Protein AF-A0A8X6RU22-F1 (afdb_monomer_lite)

Sequence (127 aa):
MSKRCIECEHAKSRLGENSAEFHVCGKDSWCFFQAALAHGEVPGLHVMHVNTPLKEAHLAKIMPIYQRLASNELLQRCIRCVTLNANKSFHSIIWNKCSKETPVTLRRLTIAVCDAVCELNFGTKNH

Secondary structure (DSSP, 8-state):
--THHHHHHHHHHHH-TT-GGG--SSTT-SSHHHHHHHHTPPPPPHHHH-SSPPPHHHHHHHHHHHHHHT-HHHHHHHTT---S-HHHHHHHHHHHHS-TTS---HHHHHHHHHHHHHHHHH-----

Structure (mmCIF, N/CA/C/O backbone):
data_AF-A0A8X6RU22-F1
#
_entry.id   AF-A0A8X6RU22-F1
#
loop_
_atom_site.group_PDB
_atom_site.id
_atom_site.type_symbol
_atom_site.label_atom_id
_atom_site.label_alt_id
_atom_site.label_comp_id
_atom_site.label_asym_id
_atom_site.label_entity_id
_atom_site.label_seq_id
_atom_site.pdbx_PDB_ins_code
_atom_site.Cartn_x
_atom_site.Cartn_y
_atom_site.Cartn_z
_atom_site.occupancy
_atom_site.B_iso_or_equiv
_atom_site.auth_seq_id
_atom_site.auth_comp_id
_atom_site.auth_asym_id
_atom_site.auth_atom_id
_atom_site.pdbx_PDB_model_num
ATOM 1 N N . MET A 1 1 ? -2.780 9.849 -26.465 1.00 34.41 1 MET A N 1
ATOM 2 C CA . MET A 1 1 ? -2.776 9.992 -24.992 1.00 34.41 1 MET A CA 1
ATOM 3 C C . MET A 1 1 ? -3.177 8.653 -24.393 1.00 34.41 1 MET A C 1
ATOM 5 O O . MET A 1 1 ? -4.309 8.221 -24.567 1.00 34.41 1 MET A O 1
ATOM 9 N N . SER A 1 2 ? -2.205 7.912 -23.857 1.00 33.16 2 SER A N 1
ATOM 10 C CA . SER A 1 2 ? -2.398 6.530 -23.400 1.00 33.16 2 SER A CA 1
ATOM 11 C C . SER A 1 2 ? -3.181 6.515 -22.085 1.00 33.16 2 SER A C 1
ATOM 13 O O . SER A 1 2 ? -2.873 7.289 -21.183 1.00 33.16 2 SER A O 1
ATOM 15 N N . LYS A 1 3 ? -4.176 5.625 -21.969 1.00 35.91 3 LYS A N 1
ATOM 16 C CA . LYS A 1 3 ? -5.128 5.500 -20.842 1.00 35.91 3 LYS A CA 1
ATOM 17 C C . LYS A 1 3 ? -4.475 5.422 -19.446 1.00 35.91 3 LYS A C 1
ATOM 19 O O . LYS A 1 3 ? -5.137 5.682 -18.453 1.00 35.91 3 LYS A O 1
ATOM 24 N N . ARG A 1 4 ? -3.170 5.133 -19.383 1.00 39.66 4 ARG A N 1
ATOM 25 C CA . ARG A 1 4 ? -2.346 5.066 -18.165 1.00 39.66 4 ARG A CA 1
ATOM 26 C C . ARG A 1 4 ? -2.093 6.428 -17.494 1.00 39.66 4 ARG A C 1
ATOM 28 O O . ARG A 1 4 ? -1.807 6.466 -16.307 1.00 39.66 4 ARG A O 1
ATOM 35 N N . CYS A 1 5 ? -2.210 7.543 -18.224 1.00 44.06 5 CYS A N 1
ATOM 36 C CA . CYS A 1 5 ? -1.998 8.882 -17.653 1.00 44.06 5 CYS A CA 1
ATOM 37 C C . CYS A 1 5 ? -3.165 9.371 -16.775 1.00 44.06 5 CYS A C 1
ATOM 39 O O . CYS A 1 5 ? -2.927 10.109 -15.826 1.00 44.06 5 CYS A O 1
ATOM 41 N N . ILE A 1 6 ? -4.401 8.932 -17.043 1.00 49.12 6 ILE A N 1
ATOM 42 C CA . ILE A 1 6 ? -5.602 9.402 -16.321 1.00 49.12 6 ILE A CA 1
ATOM 43 C C . ILE A 1 6 ? -5.628 8.867 -14.878 1.00 49.12 6 ILE A C 1
ATOM 45 O O . ILE A 1 6 ? -5.995 9.580 -13.947 1.00 49.12 6 ILE A O 1
ATOM 49 N N . GLU A 1 7 ? -5.182 7.626 -14.664 1.00 47.44 7 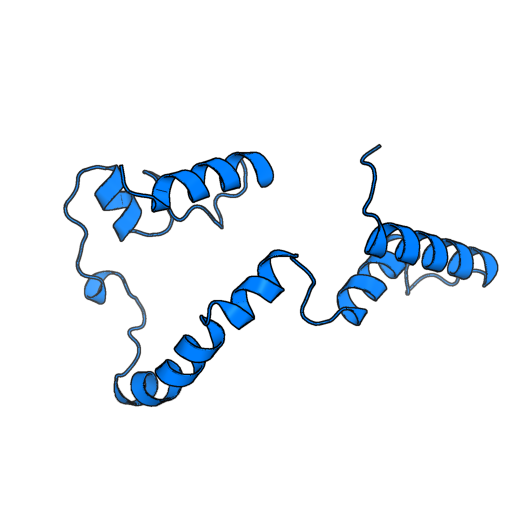GLU A N 1
ATOM 50 C CA . GLU A 1 7 ? -5.074 7.037 -13.320 1.00 47.44 7 GLU A CA 1
ATOM 51 C C . GLU A 1 7 ? -4.062 7.793 -12.440 1.00 47.44 7 GLU A C 1
ATOM 53 O O . GLU A 1 7 ? -4.292 7.962 -11.243 1.00 47.44 7 GLU A O 1
ATOM 58 N N . CYS A 1 8 ? -2.989 8.322 -13.042 1.00 46.34 8 CYS A N 1
ATOM 59 C CA . CYS A 1 8 ? -1.977 9.137 -12.365 1.00 46.34 8 CYS A CA 1
ATOM 60 C C . CYS A 1 8 ? -2.549 10.479 -11.854 1.00 46.34 8 CYS A C 1
ATOM 62 O O . CYS A 1 8 ? -2.264 10.883 -10.728 1.00 46.34 8 CYS A O 1
ATOM 64 N N . GLU A 1 9 ? -3.380 11.169 -12.643 1.00 49.34 9 GLU A N 1
ATOM 65 C CA . GLU A 1 9 ? -4.013 12.435 -12.227 1.00 49.34 9 GLU A CA 1
ATOM 66 C C . GLU A 1 9 ? -5.018 12.232 -11.084 1.00 49.34 9 GLU A C 1
ATOM 68 O O . GLU A 1 9 ? -5.053 13.017 -10.135 1.00 49.34 9 GLU A O 1
ATOM 73 N N . HIS A 1 10 ? -5.776 11.133 -11.114 1.00 49.50 10 HIS A N 1
ATOM 74 C CA . HIS A 1 10 ? -6.685 10.762 -10.027 1.00 49.50 10 HIS A CA 1
ATOM 75 C C . HIS A 1 10 ? -5.973 10.326 -8.738 1.00 49.50 10 HIS A C 1
ATOM 77 O O . HIS A 1 10 ? -6.583 10.393 -7.669 1.00 49.50 10 HIS A O 1
ATOM 83 N N . ALA A 1 11 ? -4.723 9.858 -8.818 1.00 48.56 11 ALA A N 1
ATOM 84 C CA . ALA A 1 11 ? -3.915 9.528 -7.645 1.00 48.56 11 ALA A CA 1
ATOM 85 C C . ALA A 1 11 ? -3.361 10.793 -6.963 1.00 48.56 11 ALA A C 1
ATOM 87 O O . ALA A 1 11 ? -3.411 10.892 -5.735 1.00 48.56 11 ALA A O 1
ATOM 88 N N . LYS A 1 12 ? -2.931 11.795 -7.748 1.00 48.56 12 LYS A N 1
ATOM 89 C CA . LYS A 1 12 ? -2.445 13.094 -7.238 1.00 48.56 12 LYS A CA 1
ATOM 90 C C . LYS A 1 12 ? -3.480 13.824 -6.382 1.00 48.56 12 LYS A C 1
ATOM 92 O O . LYS A 1 12 ? -3.136 14.354 -5.331 1.00 48.56 12 LYS A O 1
ATOM 97 N N . SER A 1 13 ? -4.748 13.822 -6.798 1.00 48.56 13 SER A N 1
ATOM 98 C CA . SER A 1 13 ? -5.817 14.513 -6.064 1.00 48.56 13 SER A CA 1
ATOM 99 C C . SER A 1 13 ? -6.201 13.841 -4.741 1.00 48.56 13 SER 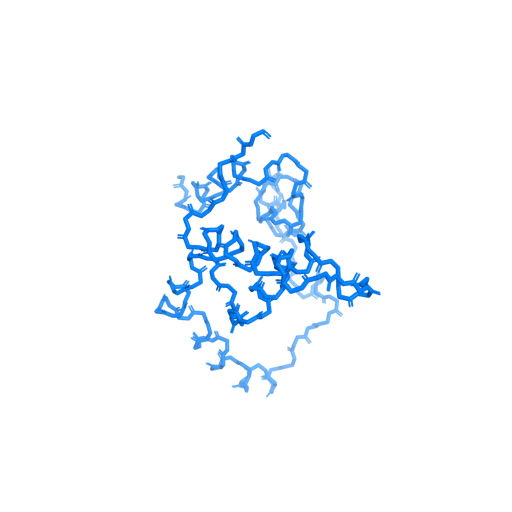A C 1
ATOM 101 O O . SER A 1 13 ? -6.812 14.488 -3.894 1.00 48.56 13 SER A O 1
ATOM 103 N N . ARG A 1 14 ? -5.848 12.561 -4.538 1.00 50.31 14 ARG A N 1
ATOM 104 C CA . ARG A 1 14 ? -6.230 11.786 -3.343 1.00 50.31 14 ARG A CA 1
ATOM 105 C C . ARG A 1 14 ? -5.138 11.674 -2.282 1.00 50.31 14 ARG A C 1
ATOM 107 O O . ARG A 1 14 ? -5.480 11.503 -1.119 1.00 50.31 14 ARG A O 1
ATOM 114 N N . LEU A 1 15 ? -3.860 11.720 -2.663 1.00 48.78 15 LEU A N 1
ATOM 115 C CA . LEU A 1 15 ? -2.739 11.410 -1.758 1.00 48.78 15 LEU A CA 1
ATOM 116 C C . LEU A 1 15 ? -1.947 12.638 -1.278 1.00 48.78 15 LEU A C 1
ATOM 118 O O . LEU A 1 15 ? -1.053 12.492 -0.448 1.00 48.78 15 LEU A O 1
ATOM 122 N N . GLY A 1 16 ? -2.291 13.841 -1.747 1.00 41.56 16 GLY A N 1
ATOM 123 C CA . GLY A 1 16 ? -1.586 15.073 -1.390 1.00 41.56 16 GLY A CA 1
ATOM 124 C C . GLY A 1 16 ? -0.174 15.159 -1.988 1.00 41.56 16 GLY A C 1
ATOM 125 O O . GLY A 1 16 ? 0.457 14.156 -2.332 1.00 41.56 16 GLY A O 1
ATOM 126 N N . GLU A 1 17 ? 0.328 16.389 -2.118 1.00 42.47 17 GLU A N 1
ATOM 127 C CA . GLU A 1 17 ? 1.545 16.744 -2.873 1.00 42.47 17 GLU A CA 1
ATOM 128 C C . GLU A 1 17 ? 2.858 16.139 -2.327 1.00 42.47 17 GLU A C 1
ATOM 130 O O . GLU A 1 17 ? 3.864 16.149 -3.027 1.00 42.47 17 GLU A O 1
ATOM 135 N N . ASN A 1 18 ? 2.855 15.535 -1.132 1.00 42.38 18 ASN A N 1
ATOM 136 C CA . ASN A 1 18 ? 4.048 14.957 -0.489 1.00 42.38 18 ASN A CA 1
ATOM 137 C C . ASN A 1 18 ? 4.220 13.435 -0.671 1.00 42.38 18 ASN A C 1
ATOM 139 O O . ASN A 1 18 ? 5.088 12.831 -0.044 1.00 42.38 18 ASN A O 1
ATOM 143 N N . SER A 1 19 ? 3.433 12.786 -1.531 1.00 45.19 19 SER A N 1
ATOM 144 C CA . SER A 1 19 ? 3.485 11.329 -1.750 1.00 45.19 19 SER A CA 1
ATOM 145 C C . SER A 1 19 ? 4.410 10.910 -2.908 1.00 45.19 19 SER A C 1
ATOM 147 O O . SER A 1 19 ? 4.042 10.100 -3.762 1.00 45.19 19 SER A O 1
ATOM 149 N N . ALA A 1 20 ? 5.647 11.423 -2.926 1.00 44.88 20 ALA A N 1
ATOM 150 C CA . ALA A 1 20 ? 6.675 11.061 -3.917 1.00 44.88 20 ALA A CA 1
ATOM 151 C C . ALA A 1 20 ? 6.927 9.536 -4.028 1.00 44.88 20 ALA A C 1
ATOM 153 O O . ALA A 1 20 ? 7.422 9.052 -5.043 1.00 44.88 20 ALA A O 1
ATOM 154 N N . GLU A 1 21 ? 6.535 8.768 -3.010 1.00 43.28 21 GLU A N 1
ATOM 155 C CA . GLU A 1 21 ? 6.733 7.321 -2.905 1.00 43.28 21 GLU A CA 1
ATOM 156 C C . GLU A 1 21 ? 5.859 6.482 -3.865 1.00 43.28 21 GLU A C 1
ATOM 158 O O . GLU A 1 21 ? 6.177 5.324 -4.127 1.00 43.28 21 GLU A O 1
ATOM 163 N N . PHE A 1 22 ? 4.803 7.052 -4.463 1.00 47.97 22 PHE A N 1
ATOM 164 C CA . PHE A 1 22 ? 3.887 6.315 -5.358 1.00 47.97 22 PHE A CA 1
ATOM 165 C C . PHE A 1 22 ? 3.829 6.855 -6.792 1.00 47.97 22 PHE A C 1
ATOM 167 O O . PHE A 1 22 ? 2.993 6.430 -7.595 1.00 47.97 22 PHE A O 1
ATOM 174 N N . HIS A 1 23 ? 4.705 7.795 -7.149 1.00 54.62 23 HIS A N 1
ATOM 175 C CA . HIS A 1 23 ? 4.603 8.497 -8.422 1.00 54.62 23 HIS A CA 1
ATOM 176 C C . HIS A 1 23 ? 5.283 7.719 -9.566 1.00 54.62 23 HIS A C 1
ATOM 178 O O . HIS A 1 23 ? 6.470 7.866 -9.864 1.00 54.62 23 HIS A O 1
ATOM 184 N N . VAL A 1 24 ? 4.500 6.859 -10.225 1.00 60.94 24 VAL A N 1
ATOM 185 C CA . VAL A 1 24 ? 4.948 5.990 -11.336 1.00 60.94 24 VAL A CA 1
ATOM 186 C C . VAL A 1 24 ? 5.137 6.763 -12.656 1.00 60.94 24 VAL A C 1
ATOM 188 O O . VAL A 1 24 ? 5.651 6.210 -13.621 1.00 60.94 24 VAL A O 1
ATOM 191 N N . CYS A 1 25 ? 4.745 8.037 -12.734 1.00 65.12 25 CYS A N 1
ATOM 192 C CA . CYS A 1 25 ? 4.820 8.837 -13.959 1.00 65.12 25 CYS A CA 1
ATOM 193 C C . CYS A 1 25 ? 5.399 10.242 -13.705 1.00 65.12 25 CYS A C 1
ATOM 195 O O . CYS A 1 25 ? 5.228 10.806 -12.628 1.00 65.12 25 CYS A O 1
ATOM 197 N N . GLY A 1 26 ? 6.043 10.832 -14.718 1.00 75.19 26 GLY A N 1
ATOM 198 C CA . GLY A 1 26 ? 6.548 12.211 -14.682 1.00 75.19 26 GLY A CA 1
ATOM 199 C C . GLY A 1 26 ? 8.071 12.330 -14.580 1.00 75.19 26 GLY A C 1
ATOM 200 O O . GLY A 1 26 ? 8.775 11.339 -14.412 1.00 75.19 26 GLY A O 1
ATOM 201 N N . LYS A 1 27 ? 8.563 13.568 -14.704 1.00 80.31 27 LYS A N 1
ATOM 202 C CA . LYS A 1 27 ? 9.997 13.905 -14.733 1.00 80.31 27 LYS A CA 1
ATOM 203 C C . LYS A 1 27 ? 10.737 13.534 -13.445 1.00 80.31 27 LYS A C 1
ATOM 205 O O . LYS A 1 27 ? 11.889 13.124 -13.513 1.00 80.31 27 LYS A O 1
ATOM 210 N N . ASP A 1 28 ? 10.034 13.605 -12.318 1.00 78.81 28 ASP A N 1
ATOM 211 C CA . ASP A 1 28 ? 10.545 13.263 -10.987 1.00 78.81 28 ASP A CA 1
ATOM 212 C C . ASP A 1 28 ? 10.110 11.854 -10.543 1.00 78.81 28 ASP A C 1
ATOM 214 O O . ASP A 1 28 ? 10.053 11.554 -9.351 1.00 78.81 28 ASP A O 1
ATOM 218 N N . SER A 1 29 ? 9.727 10.978 -11.482 1.00 78.31 29 SER A N 1
ATOM 219 C CA . SER A 1 29 ? 9.365 9.601 -11.137 1.00 78.31 29 SER A CA 1
ATOM 220 C C . SER A 1 29 ? 10.585 8.835 -10.627 1.00 78.31 29 SER A C 1
ATOM 222 O O . SER A 1 29 ? 11.652 8.867 -11.237 1.00 78.31 29 SER A O 1
ATOM 224 N N . TRP A 1 30 ? 10.403 8.052 -9.561 1.00 78.44 30 TRP A N 1
ATOM 225 C CA . TRP A 1 30 ? 11.417 7.098 -9.098 1.00 78.44 30 TRP A CA 1
ATOM 226 C C . TRP A 1 30 ? 11.746 6.027 -10.156 1.00 78.44 30 TRP A C 1
ATOM 228 O O . TRP A 1 30 ? 12.839 5.462 -10.178 1.00 78.44 30 TRP A O 1
ATOM 238 N N . CYS A 1 31 ? 10.811 5.738 -11.067 1.00 81.62 31 CYS A N 1
ATOM 239 C CA . CYS A 1 31 ? 11.046 4.802 -12.156 1.00 81.62 31 CYS A CA 1
ATOM 240 C C . CYS A 1 31 ? 11.893 5.463 -13.254 1.00 81.62 31 CYS A C 1
ATOM 242 O O . CYS A 1 31 ? 11.372 6.254 -14.042 1.00 81.62 31 CYS A O 1
ATOM 244 N N . PHE A 1 32 ? 13.170 5.073 -13.364 1.00 83.62 32 PHE A N 1
ATOM 245 C CA . PHE A 1 32 ? 14.112 5.636 -14.347 1.00 83.62 32 PHE A CA 1
ATOM 246 C C . PHE A 1 32 ? 13.562 5.615 -15.785 1.00 83.62 32 PHE A C 1
ATOM 248 O O . PHE A 1 32 ? 13.747 6.565 -16.540 1.00 83.62 32 PHE A O 1
ATOM 255 N N . PHE A 1 33 ? 12.853 4.543 -16.158 1.00 84.50 33 PHE A N 1
ATOM 256 C CA . PHE A 1 33 ? 12.284 4.386 -17.493 1.00 84.50 33 PHE A CA 1
ATOM 257 C C . PHE A 1 33 ? 11.200 5.435 -17.765 1.00 84.50 33 PHE A C 1
ATOM 259 O O . PHE A 1 33 ? 11.165 6.035 -18.835 1.00 84.50 33 PHE A O 1
ATOM 266 N N . GLN A 1 34 ? 10.329 5.682 -16.785 1.00 82.94 34 GLN A N 1
ATOM 267 C CA . GLN A 1 34 ? 9.242 6.653 -16.909 1.00 82.94 34 GLN A CA 1
ATOM 268 C C . GLN A 1 34 ? 9.748 8.093 -16.816 1.00 82.94 34 GLN A C 1
ATOM 270 O O . GLN A 1 34 ? 9.245 8.956 -17.534 1.00 82.94 34 GLN A O 1
ATOM 275 N N . ALA A 1 35 ? 10.772 8.339 -15.996 1.00 86.00 35 ALA A N 1
ATOM 276 C CA . ALA A 1 35 ? 11.461 9.622 -15.943 1.00 86.00 35 ALA A CA 1
ATOM 277 C C . ALA A 1 35 ? 12.108 9.957 -17.297 1.00 86.00 35 ALA A C 1
ATOM 279 O O . ALA A 1 35 ? 11.821 11.015 -17.852 1.00 86.00 35 ALA A O 1
ATOM 280 N N . ALA A 1 36 ? 12.885 9.037 -17.885 1.00 86.75 36 ALA A N 1
ATOM 281 C CA . ALA A 1 36 ? 13.520 9.237 -19.192 1.00 86.75 36 ALA A CA 1
ATOM 282 C C . ALA A 1 36 ? 12.489 9.534 -20.297 1.00 86.75 36 ALA A C 1
ATOM 284 O O . ALA A 1 36 ? 12.632 10.510 -21.033 1.00 86.75 36 ALA A O 1
ATOM 285 N N . LEU A 1 37 ? 11.386 8.774 -20.348 1.00 87.06 37 LEU A N 1
ATOM 286 C CA . LEU A 1 37 ? 10.289 9.051 -21.283 1.00 87.06 37 LEU A CA 1
ATOM 287 C C . LEU A 1 37 ? 9.661 10.438 -21.071 1.00 87.06 37 LEU A C 1
ATOM 289 O O . LEU A 1 37 ? 9.317 11.106 -22.045 1.00 87.06 37 LEU A O 1
ATOM 293 N 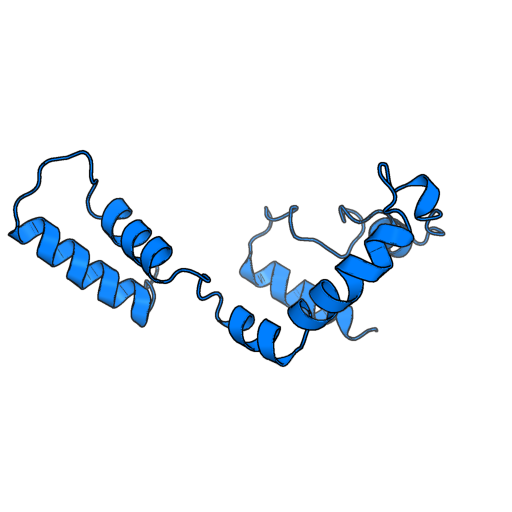N . ALA A 1 38 ? 9.509 10.883 -19.822 1.00 85.38 38 ALA A N 1
ATOM 294 C CA . ALA A 1 38 ? 8.950 12.197 -19.496 1.00 85.38 38 ALA A CA 1
ATOM 295 C C . ALA A 1 38 ? 9.913 13.363 -19.791 1.00 85.38 38 ALA A C 1
ATOM 297 O O . ALA A 1 38 ? 9.458 14.489 -20.020 1.00 85.38 38 ALA A O 1
ATOM 298 N N . HIS A 1 39 ? 11.223 13.107 -19.801 1.00 85.31 39 HIS A N 1
ATOM 299 C CA . HIS A 1 39 ? 12.255 14.059 -20.229 1.00 85.31 39 HIS A CA 1
ATOM 300 C C . HIS A 1 39 ? 12.475 14.067 -21.748 1.00 85.31 39 HIS A C 1
ATOM 302 O O . HIS A 1 39 ? 13.100 14.990 -22.262 1.00 85.31 39 HIS A O 1
ATOM 308 N N . GLY A 1 40 ? 11.904 13.104 -22.481 1.00 86.81 40 GLY A N 1
ATOM 309 C CA . GLY A 1 40 ? 12.104 12.960 -23.928 1.00 86.81 40 GLY A CA 1
ATOM 310 C C . GLY A 1 40 ? 13.429 12.284 -24.291 1.00 86.81 40 GLY A C 1
ATOM 311 O O . GLY A 1 40 ? 13.900 12.409 -25.419 1.00 86.81 40 GLY A O 1
ATOM 312 N N . GLU A 1 41 ? 14.026 11.573 -23.340 1.00 88.62 41 GLU A N 1
ATOM 313 C CA . GLU A 1 41 ? 15.285 10.854 -23.491 1.00 88.62 41 GLU A CA 1
ATOM 314 C C . GLU A 1 41 ? 15.035 9.377 -23.821 1.00 88.62 41 GLU A C 1
ATOM 316 O O . GLU A 1 41 ? 13.972 8.818 -23.533 1.00 88.62 41 GLU A O 1
ATOM 321 N N . VAL A 1 42 ? 16.029 8.715 -24.419 1.00 85.62 42 VAL A N 1
ATOM 322 C CA . VAL A 1 42 ? 15.971 7.269 -24.666 1.00 85.62 42 VAL A CA 1
ATOM 323 C C . VAL A 1 42 ? 16.244 6.536 -23.348 1.00 85.62 42 VAL A C 1
ATOM 325 O O . VAL A 1 42 ? 17.332 6.695 -22.793 1.00 85.62 42 VAL A O 1
ATOM 328 N N . PRO A 1 43 ? 15.306 5.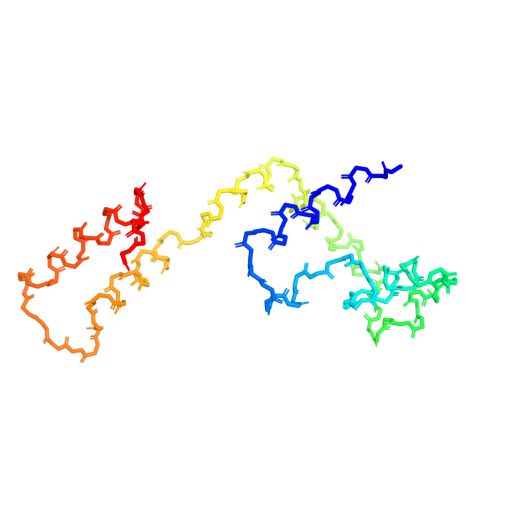718 -22.833 1.00 85.31 43 PRO A N 1
ATOM 329 C CA . PRO A 1 43 ? 15.519 5.006 -21.580 1.00 85.31 43 PRO A CA 1
ATOM 330 C C . PRO A 1 43 ? 16.683 4.015 -21.672 1.00 85.31 43 PRO A C 1
ATOM 332 O O . PRO A 1 43 ? 16.800 3.266 -22.644 1.00 85.31 43 PRO A O 1
ATOM 335 N N . GLY A 1 44 ? 17.512 3.966 -20.628 1.00 82.38 44 GLY A N 1
ATOM 336 C CA . GLY A 1 44 ? 18.586 2.982 -20.511 1.00 82.38 44 GLY A CA 1
ATOM 337 C C . GLY A 1 44 ? 18.078 1.534 -20.445 1.00 82.38 44 GLY A C 1
ATOM 338 O O . GLY A 1 44 ? 16.908 1.252 -20.170 1.00 82.38 44 GLY A O 1
ATOM 339 N N . LEU A 1 45 ? 18.976 0.574 -20.678 1.00 80.88 45 LEU A N 1
ATOM 340 C CA . LEU A 1 45 ? 18.644 -0.846 -20.556 1.00 80.88 45 LEU A CA 1
ATOM 341 C C . LEU A 1 45 ? 18.385 -1.210 -19.089 1.00 80.88 45 LEU A C 1
ATOM 343 O O . LEU A 1 45 ? 19.207 -0.927 -18.223 1.00 80.88 45 LEU A O 1
ATOM 347 N N . HIS A 1 46 ? 17.295 -1.932 -18.812 1.00 76.88 46 HIS A N 1
ATOM 348 C CA . HIS A 1 46 ? 16.953 -2.370 -17.450 1.00 76.88 46 HIS A CA 1
ATOM 349 C C . HIS A 1 46 ? 18.084 -3.166 -16.782 1.00 76.88 46 HIS A C 1
ATOM 351 O O . HIS A 1 46 ? 18.292 -3.037 -15.585 1.00 76.88 46 HIS A O 1
ATOM 357 N N . VAL A 1 47 ? 18.869 -3.929 -17.549 1.00 73.44 47 VAL A N 1
ATOM 358 C CA . VAL A 1 47 ? 20.020 -4.692 -17.032 1.00 73.44 47 VAL A CA 1
ATOM 359 C C . VAL A 1 47 ? 21.092 -3.786 -16.411 1.00 73.44 47 VAL A C 1
ATOM 361 O O . VAL A 1 47 ? 21.757 -4.198 -15.471 1.00 73.44 47 VAL A O 1
ATOM 364 N N . MET A 1 48 ? 21.242 -2.553 -16.904 1.00 77.50 48 MET A N 1
ATOM 365 C CA . MET A 1 48 ? 22.210 -1.581 -16.379 1.00 77.50 48 MET A CA 1
ATOM 366 C C . MET A 1 48 ? 21.675 -0.814 -15.160 1.00 77.50 48 MET A C 1
ATOM 368 O O . MET A 1 48 ? 22.455 -0.267 -14.391 1.00 77.50 48 MET A O 1
ATOM 372 N N . HIS A 1 49 ? 20.351 -0.771 -14.984 1.00 75.12 49 HIS A N 1
ATOM 373 C CA . HIS A 1 49 ? 19.681 0.006 -13.934 1.00 75.12 49 HIS A CA 1
ATOM 374 C C . HIS A 1 49 ? 19.057 -0.860 -12.827 1.00 75.12 49 HIS A C 1
ATOM 376 O O . HIS A 1 49 ? 18.528 -0.330 -11.852 1.00 75.12 49 HIS A O 1
ATOM 382 N N . VAL A 1 50 ? 19.114 -2.190 -12.948 1.00 76.50 50 VAL A N 1
ATOM 383 C CA . VAL A 1 50 ? 18.659 -3.137 -11.925 1.00 76.50 50 VAL A CA 1
ATOM 384 C C . VAL A 1 50 ? 19.876 -3.680 -11.179 1.00 76.50 50 VAL A C 1
ATOM 386 O O . VAL A 1 50 ? 20.599 -4.531 -11.686 1.00 76.50 50 VAL A O 1
ATOM 389 N N . ASN A 1 51 ? 20.063 -3.230 -9.935 1.00 74.25 51 ASN A N 1
ATOM 390 C CA . ASN A 1 51 ? 21.180 -3.658 -9.080 1.00 74.25 51 ASN A CA 1
ATOM 391 C C . ASN A 1 51 ? 21.188 -5.168 -8.787 1.00 74.25 51 ASN A C 1
ATOM 393 O O . ASN A 1 51 ? 22.228 -5.737 -8.465 1.00 74.25 51 ASN A O 1
ATOM 397 N N . THR A 1 52 ? 20.031 -5.832 -8.835 1.00 78.06 52 THR A N 1
ATOM 398 C CA . THR A 1 52 ? 19.916 -7.263 -8.519 1.00 78.06 52 THR A CA 1
ATOM 399 C C . THR A 1 52 ? 18.947 -7.948 -9.482 1.00 78.06 52 THR A C 1
ATOM 401 O O . THR A 1 52 ? 17.751 -8.038 -9.195 1.00 78.06 52 THR A O 1
ATOM 404 N N . PRO A 1 53 ? 19.428 -8.410 -10.650 1.00 78.25 53 PRO A N 1
ATOM 405 C CA . PRO A 1 53 ? 18.582 -9.088 -11.623 1.00 78.25 53 PRO A CA 1
ATOM 406 C C . PRO A 1 53 ? 18.116 -10.452 -11.097 1.00 78.25 53 PRO A C 1
ATOM 408 O O . PRO A 1 53 ? 18.878 -11.210 -10.489 1.00 78.25 53 PRO A O 1
ATOM 411 N N . LEU A 1 54 ? 16.846 -10.782 -11.341 1.00 82.38 54 LEU A N 1
ATOM 412 C CA . LEU A 1 54 ? 16.274 -12.071 -10.960 1.00 82.38 54 LEU A CA 1
ATOM 413 C C . LEU A 1 54 ? 16.790 -13.173 -11.897 1.00 82.38 54 LEU A C 1
ATOM 415 O O . LEU A 1 54 ? 16.751 -13.031 -13.115 1.00 82.38 54 LEU A O 1
ATOM 419 N N . LYS A 1 55 ? 17.252 -14.293 -11.330 1.00 87.69 55 LYS A N 1
ATOM 420 C CA . LYS A 1 55 ? 17.693 -15.457 -12.115 1.00 87.69 55 LYS A CA 1
ATOM 421 C C . LYS A 1 55 ? 16.503 -16.136 -12.794 1.00 87.69 55 LYS A C 1
ATOM 423 O O . LYS A 1 55 ? 15.496 -16.398 -12.136 1.00 87.69 55 LYS A O 1
ATOM 428 N N . GLU A 1 56 ? 16.674 -16.544 -14.048 1.00 85.00 56 GLU A N 1
ATOM 429 C CA . GLU A 1 56 ? 15.620 -17.181 -14.856 1.00 85.00 56 GLU A CA 1
ATOM 430 C C . GLU A 1 56 ? 15.019 -18.430 -14.184 1.00 85.00 56 GLU A C 1
ATOM 432 O O . GLU A 1 56 ? 13.804 -18.610 -14.122 1.00 85.00 56 GLU A O 1
ATOM 437 N N . ALA A 1 57 ? 15.864 -19.252 -13.551 1.00 88.12 57 ALA A N 1
ATOM 438 C CA . ALA A 1 57 ? 15.430 -20.443 -12.817 1.00 88.12 57 ALA A CA 1
ATOM 439 C C . ALA A 1 57 ? 14.491 -20.131 -11.631 1.00 88.12 57 ALA A C 1
ATOM 441 O O . ALA A 1 57 ? 13.696 -20.980 -11.220 1.00 88.12 57 ALA A O 1
ATOM 442 N N . HIS A 1 58 ? 14.588 -18.928 -11.056 1.00 89.12 58 HIS A N 1
ATOM 443 C CA . HIS A 1 58 ? 13.684 -18.455 -10.007 1.00 89.12 58 HIS A CA 1
ATOM 444 C C . HIS A 1 58 ? 12.462 -17.755 -10.598 1.00 89.12 58 HIS A C 1
ATOM 446 O O . HIS A 1 58 ? 11.365 -17.921 -10.064 1.00 89.12 58 HIS A O 1
ATOM 452 N N . LEU A 1 59 ? 12.625 -17.038 -11.715 1.00 88.75 59 LEU A N 1
ATOM 453 C CA . LEU A 1 59 ? 11.517 -16.409 -12.429 1.00 88.75 59 LEU A CA 1
ATOM 454 C C . LEU A 1 59 ? 10.452 -17.444 -12.800 1.00 88.75 59 LEU A C 1
ATOM 456 O O . LEU A 1 59 ? 9.285 -17.225 -12.496 1.00 88.75 59 LEU A O 1
ATOM 460 N N . ALA A 1 60 ? 10.847 -18.605 -13.329 1.00 90.06 60 ALA A N 1
ATOM 461 C CA . ALA A 1 60 ? 9.912 -19.680 -13.673 1.00 90.06 60 ALA A CA 1
ATOM 462 C C . ALA A 1 60 ? 9.053 -20.151 -12.480 1.00 90.06 60 ALA A C 1
ATOM 464 O O . ALA A 1 60 ? 7.900 -20.539 -12.655 1.00 90.06 60 ALA A O 1
ATOM 465 N N . LYS A 1 61 ? 9.590 -20.084 -11.253 1.00 92.75 61 LYS A N 1
ATOM 466 C CA . LYS A 1 61 ? 8.871 -20.452 -10.022 1.00 92.75 61 LYS A CA 1
ATOM 467 C C . LYS A 1 61 ? 7.998 -19.313 -9.488 1.00 92.75 61 LYS A C 1
ATOM 469 O O . LYS A 1 61 ? 6.925 -19.567 -8.949 1.00 92.75 61 LYS A O 1
ATOM 474 N N . ILE A 1 62 ? 8.453 -18.067 -9.624 1.00 92.62 62 ILE A N 1
ATOM 475 C CA . ILE A 1 62 ? 7.785 -16.874 -9.077 1.00 92.62 62 ILE A CA 1
ATOM 476 C C . ILE A 1 62 ? 6.679 -16.368 -10.011 1.00 92.62 62 ILE A C 1
ATOM 478 O O . ILE A 1 62 ? 5.629 -15.939 -9.537 1.00 92.62 62 ILE A O 1
ATOM 482 N N . MET A 1 63 ? 6.881 -16.450 -11.327 1.00 92.75 63 MET A N 1
ATOM 483 C CA . MET A 1 63 ? 5.960 -15.952 -12.349 1.00 92.75 63 MET A CA 1
ATOM 484 C C . MET A 1 63 ? 4.508 -16.425 -12.170 1.00 92.75 63 MET A C 1
ATOM 486 O O . MET A 1 63 ? 3.628 -15.565 -12.159 1.00 92.75 63 MET A O 1
ATOM 490 N N . PRO A 1 64 ? 4.205 -17.725 -11.970 1.00 94.31 64 PRO A N 1
ATOM 491 C CA . PRO A 1 64 ? 2.816 -18.156 -11.796 1.00 94.31 64 PRO A CA 1
ATOM 492 C C . PRO A 1 64 ? 2.168 -17.562 -10.535 1.00 94.31 64 PRO A C 1
ATOM 494 O O . PRO A 1 64 ? 0.978 -17.247 -10.533 1.00 94.31 64 PRO A O 1
ATOM 497 N N . ILE A 1 65 ? 2.945 -17.361 -9.465 1.00 93.12 65 ILE A N 1
ATOM 498 C CA . ILE A 1 65 ? 2.466 -16.728 -8.229 1.00 93.12 65 ILE A CA 1
ATOM 499 C C . ILE A 1 65 ? 2.186 -15.249 -8.489 1.00 93.12 65 ILE A C 1
ATOM 501 O O . ILE A 1 65 ? 1.115 -14.759 -8.134 1.00 93.12 65 ILE A O 1
ATOM 505 N N . TYR A 1 66 ? 3.119 -14.556 -9.143 1.00 91.56 66 TYR A N 1
ATOM 506 C CA . TYR A 1 66 ? 2.964 -13.154 -9.513 1.00 91.56 66 TYR A CA 1
ATOM 507 C C . TYR A 1 66 ? 1.725 -12.939 -10.388 1.00 91.56 66 TYR A C 1
ATOM 509 O O . TYR A 1 66 ? 0.893 -12.102 -10.058 1.00 91.56 66 TYR A O 1
ATOM 517 N N . GLN A 1 67 ? 1.551 -13.732 -11.447 1.00 93.31 67 GLN A N 1
ATOM 518 C CA . GLN A 1 67 ? 0.400 -13.635 -12.350 1.00 93.31 67 GLN A CA 1
ATOM 519 C C . GLN A 1 67 ? -0.921 -13.877 -11.623 1.00 93.31 67 GLN A C 1
ATOM 521 O O . GLN A 1 67 ? -1.882 -13.139 -11.824 1.00 93.31 67 GLN A O 1
ATOM 526 N N . ARG A 1 68 ? -0.963 -14.872 -10.729 1.00 91.81 68 ARG A N 1
ATOM 527 C CA . ARG A 1 68 ? -2.140 -15.120 -9.895 1.00 91.81 68 ARG A CA 1
ATOM 528 C C . ARG A 1 68 ? -2.441 -13.921 -8.997 1.00 91.81 68 ARG A C 1
ATOM 530 O O . ARG A 1 68 ? -3.595 -13.513 -8.931 1.00 91.81 68 ARG A O 1
ATOM 537 N N . LEU A 1 69 ? -1.436 -13.355 -8.325 1.00 85.44 69 LEU A N 1
ATOM 538 C CA . LEU A 1 69 ? -1.594 -12.180 -7.455 1.00 85.44 69 LEU A CA 1
ATOM 539 C C . LEU A 1 69 ? -1.974 -10.911 -8.231 1.00 85.44 69 LEU A C 1
ATOM 541 O O . LEU A 1 69 ? -2.713 -10.082 -7.710 1.00 85.44 69 LEU A O 1
ATOM 545 N N . ALA A 1 70 ? -1.516 -10.790 -9.475 1.00 87.94 70 ALA A N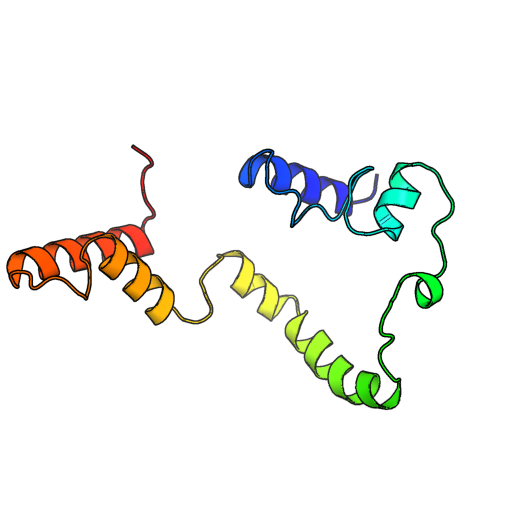 1
ATOM 546 C CA . ALA A 1 70 ? -1.834 -9.700 -10.390 1.00 87.94 70 ALA A CA 1
ATOM 547 C C . ALA A 1 70 ? -3.146 -9.918 -11.172 1.00 87.94 70 ALA A C 1
ATOM 549 O O . ALA A 1 70 ? -3.450 -9.148 -12.081 1.00 87.94 70 ALA A O 1
ATOM 550 N N . SER A 1 71 ? -3.927 -10.956 -10.848 1.00 89.94 71 SER A N 1
ATOM 551 C CA . SER A 1 71 ? -5.232 -11.184 -11.473 1.00 89.94 71 SER A CA 1
ATOM 552 C C . SER A 1 71 ? -6.207 -10.058 -11.134 1.00 89.94 71 SER A C 1
ATOM 554 O O . SER A 1 71 ? -6.290 -9.596 -9.992 1.00 89.94 71 SER A O 1
ATOM 556 N N . ASN A 1 72 ? -6.992 -9.641 -12.129 1.00 86.19 72 ASN A N 1
ATOM 557 C CA . ASN A 1 72 ? -7.997 -8.596 -11.945 1.00 86.19 72 ASN A CA 1
ATOM 558 C C . ASN A 1 72 ? -9.004 -8.970 -10.849 1.00 86.19 72 ASN A C 1
ATOM 560 O O . ASN A 1 72 ? -9.405 -8.093 -10.088 1.00 86.19 72 ASN A O 1
ATOM 564 N N . GLU A 1 73 ? -9.369 -10.252 -10.708 1.00 84.06 73 GLU A N 1
ATOM 565 C CA . GLU A 1 73 ? -10.309 -10.674 -9.663 1.00 84.06 73 GLU A CA 1
ATOM 566 C C . GLU A 1 73 ? -9.754 -10.457 -8.245 1.00 84.06 73 GLU A C 1
ATOM 568 O O . GLU A 1 73 ? -10.509 -10.085 -7.342 1.00 84.06 73 GLU A O 1
ATOM 573 N N . LEU A 1 74 ? -8.450 -10.677 -8.022 1.00 82.44 74 LEU A N 1
ATOM 574 C CA . LEU A 1 74 ? -7.819 -10.408 -6.725 1.00 82.44 74 LEU A CA 1
ATOM 575 C C . LEU A 1 74 ? -7.602 -8.913 -6.508 1.00 82.44 74 LEU A C 1
ATOM 577 O O . LEU A 1 74 ? -7.940 -8.403 -5.438 1.00 82.44 74 LEU A O 1
ATOM 581 N N . LEU A 1 75 ? -7.104 -8.200 -7.519 1.00 82.69 75 LEU A N 1
ATOM 582 C CA . LEU A 1 75 ? -6.858 -6.762 -7.419 1.00 82.69 75 LEU A CA 1
ATOM 583 C C . LEU A 1 75 ? -8.151 -5.974 -7.181 1.00 82.69 75 LEU A C 1
ATOM 585 O O . LEU A 1 75 ? -8.147 -5.034 -6.389 1.00 82.69 75 LEU A O 1
ATOM 589 N N . GLN A 1 76 ? -9.280 -6.394 -7.762 1.00 79.75 76 GLN A N 1
ATOM 590 C CA . GLN A 1 76 ? -10.587 -5.779 -7.505 1.00 79.75 76 GLN A CA 1
ATOM 591 C C . GLN A 1 76 ? -10.992 -5.814 -6.025 1.00 79.75 76 GLN A C 1
ATOM 593 O O . GLN A 1 76 ? -11.637 -4.883 -5.541 1.00 79.75 76 GLN A O 1
ATOM 598 N N . ARG A 1 77 ? -10.570 -6.836 -5.270 1.00 71.94 77 ARG A N 1
ATOM 599 C CA . ARG A 1 77 ? -10.796 -6.899 -3.815 1.00 71.94 77 ARG A CA 1
ATOM 600 C C . ARG A 1 77 ? -9.941 -5.875 -3.066 1.00 71.94 77 ARG A C 1
ATOM 602 O O . ARG A 1 77 ? -10.382 -5.346 -2.049 1.00 71.94 77 ARG A O 1
ATOM 609 N N . CYS A 1 78 ? -8.756 -5.562 -3.587 1.00 67.75 78 CYS A N 1
ATOM 610 C CA . CYS A 1 78 ? -7.834 -4.579 -3.020 1.00 67.75 78 CYS A CA 1
ATOM 611 C C . CYS A 1 78 ? -8.257 -3.122 -3.275 1.00 67.75 78 CYS A C 1
ATOM 613 O O . CYS A 1 78 ? -7.855 -2.254 -2.507 1.00 67.75 78 CYS A O 1
ATOM 615 N N . ILE A 1 79 ? -9.103 -2.841 -4.279 1.00 68.12 79 ILE A N 1
ATOM 616 C CA . ILE A 1 79 ? -9.579 -1.475 -4.606 1.00 68.12 79 ILE A CA 1
ATOM 617 C C . ILE A 1 79 ? -10.272 -0.803 -3.414 1.00 68.12 79 ILE A C 1
ATOM 619 O O . ILE A 1 79 ? -10.214 0.412 -3.252 1.00 68.12 79 ILE A O 1
ATOM 623 N N . ARG A 1 80 ? -10.917 -1.594 -2.551 1.00 61.53 80 ARG A N 1
ATOM 624 C CA . ARG A 1 80 ? -11.602 -1.087 -1.357 1.00 61.53 80 ARG A CA 1
ATOM 625 C C . ARG A 1 80 ? -10.643 -0.690 -0.224 1.00 61.53 80 ARG A C 1
ATOM 627 O O . ARG A 1 80 ? -11.124 -0.297 0.833 1.00 61.53 80 ARG A O 1
ATOM 634 N N . CYS A 1 81 ? -9.326 -0.851 -0.406 1.00 59.00 81 CYS A N 1
ATOM 635 C CA . CYS A 1 81 ? -8.293 -0.633 0.614 1.00 59.00 81 CYS A CA 1
ATOM 636 C C . CYS A 1 81 ? -8.570 -1.358 1.944 1.00 59.00 81 CYS A C 1
ATOM 638 O O . CYS A 1 81 ? -8.083 -0.955 2.998 1.00 59.00 81 CYS A O 1
ATOM 640 N N . VAL A 1 82 ? -9.352 -2.443 1.915 1.00 57.50 82 VAL A N 1
ATOM 641 C CA . VAL A 1 82 ? -9.612 -3.250 3.107 1.00 57.50 82 VAL A CA 1
ATOM 642 C C . VAL A 1 82 ? -8.356 -4.065 3.352 1.00 57.50 82 VAL A C 1
ATOM 644 O O . VAL A 1 82 ? -7.953 -4.864 2.504 1.00 57.50 82 VAL A O 1
ATOM 647 N N . THR A 1 83 ? -7.689 -3.824 4.479 1.00 55.50 83 THR A N 1
ATOM 648 C CA . THR A 1 83 ? -6.440 -4.528 4.768 1.00 55.50 83 THR A CA 1
ATOM 649 C C . THR A 1 83 ? -6.698 -6.034 4.850 1.00 55.50 83 THR A C 1
ATOM 651 O O . THR A 1 83 ? -7.736 -6.476 5.343 1.00 55.50 83 THR A O 1
ATOM 654 N N . LEU A 1 84 ? -5.735 -6.837 4.386 1.00 58.00 84 LEU A N 1
ATOM 655 C CA . LEU A 1 84 ? -5.791 -8.309 4.386 1.00 58.00 84 LEU A CA 1
ATOM 656 C C . LEU A 1 84 ? -5.978 -8.919 5.790 1.00 58.00 84 LEU A C 1
ATOM 658 O O . LEU A 1 84 ? -6.170 -10.124 5.924 1.00 58.00 84 LEU A O 1
ATOM 662 N N . ASN A 1 85 ? -5.929 -8.099 6.840 1.00 69.56 85 ASN A N 1
ATOM 663 C CA . ASN A 1 85 ? -6.211 -8.498 8.200 1.00 69.56 85 ASN A CA 1
ATOM 664 C C . ASN A 1 85 ? -7.129 -7.467 8.869 1.00 69.56 85 ASN A C 1
ATOM 666 O O . ASN A 1 85 ? -6.658 -6.550 9.545 1.00 69.56 85 ASN A O 1
ATOM 670 N N . ALA A 1 86 ? -8.439 -7.675 8.721 1.00 69.62 86 ALA A N 1
ATOM 671 C CA . ALA A 1 86 ? -9.474 -6.864 9.358 1.00 69.62 86 ALA A CA 1
ATOM 672 C C . ALA A 1 86 ? -9.248 -6.700 10.872 1.00 69.62 86 ALA A C 1
ATOM 674 O O . ALA A 1 86 ? -9.509 -5.630 11.420 1.00 69.62 86 ALA A O 1
ATOM 675 N N . ASN A 1 87 ? -8.680 -7.714 11.538 1.00 78.19 87 ASN A N 1
ATOM 676 C CA . ASN A 1 87 ? -8.365 -7.630 12.960 1.00 78.19 87 ASN A CA 1
ATOM 677 C C . ASN A 1 87 ? -7.222 -6.641 13.209 1.00 78.19 87 ASN A C 1
ATOM 679 O O . ASN A 1 87 ? -7.333 -5.810 14.098 1.00 78.19 87 ASN A O 1
ATOM 683 N N . LYS A 1 88 ? -6.142 -6.647 12.417 1.00 76.94 88 LYS A N 1
ATOM 684 C CA . LYS A 1 88 ? -5.057 -5.660 12.596 1.00 76.94 88 LYS A CA 1
ATOM 685 C C . LYS A 1 88 ? -5.557 -4.229 12.411 1.00 76.94 88 LYS A C 1
ATOM 687 O O . LYS A 1 88 ? -5.231 -3.387 13.243 1.00 76.94 88 LYS A O 1
ATOM 692 N N . SER A 1 89 ? -6.362 -3.963 11.382 1.00 78.94 89 SER A N 1
ATOM 693 C CA . SER A 1 89 ? -6.928 -2.623 11.183 1.00 78.94 89 SER A CA 1
ATOM 694 C C . SER A 1 89 ? -7.887 -2.235 12.307 1.00 78.94 89 SER A C 1
ATOM 696 O O . SER A 1 89 ? -7.780 -1.137 12.841 1.00 78.94 89 SER A O 1
ATOM 698 N N . PHE A 1 90 ? -8.768 -3.142 12.735 1.00 84.94 90 PHE A N 1
ATOM 699 C CA . PHE A 1 90 ? -9.722 -2.862 13.808 1.00 84.94 90 PHE A CA 1
ATOM 700 C C . PHE A 1 90 ? -9.030 -2.616 15.152 1.00 84.94 90 PHE A C 1
ATOM 702 O O . PHE A 1 90 ? -9.296 -1.619 15.821 1.00 84.94 90 PHE A O 1
ATOM 709 N N . HIS A 1 91 ? -8.077 -3.477 15.513 1.00 86.56 91 HIS A N 1
ATOM 710 C CA . HIS A 1 91 ? -7.272 -3.304 16.715 1.00 86.56 91 HIS A CA 1
ATOM 711 C C . HIS A 1 91 ? -6.472 -1.997 16.668 1.00 86.56 91 HIS A C 1
ATOM 713 O O . HIS A 1 91 ? -6.393 -1.317 17.682 1.00 86.56 91 HIS A O 1
ATOM 719 N N . SER A 1 92 ? -5.932 -1.602 15.509 1.00 86.00 92 SER A N 1
ATOM 720 C CA . SER A 1 92 ? -5.233 -0.319 15.371 1.00 86.00 92 SER A CA 1
ATOM 721 C C . SER A 1 92 ? -6.133 0.877 15.701 1.00 86.00 92 SER A C 1
ATOM 723 O O . SER A 1 92 ? -5.687 1.788 16.393 1.00 86.00 92 SER A O 1
ATOM 725 N N . ILE A 1 93 ? -7.394 0.875 15.251 1.00 87.06 93 ILE A N 1
ATOM 726 C CA . ILE A 1 93 ? -8.349 1.959 15.545 1.00 87.06 93 ILE A CA 1
ATOM 727 C C . ILE A 1 93 ? -8.693 1.977 17.039 1.00 87.06 93 ILE A C 1
ATOM 729 O O . ILE A 1 93 ? -8.675 3.040 17.662 1.00 87.06 93 ILE A O 1
ATOM 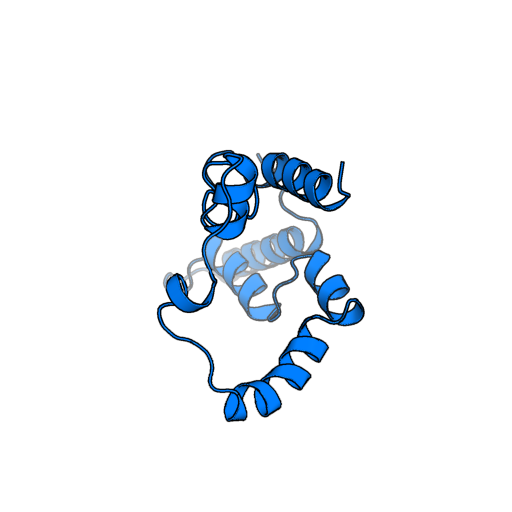733 N N . ILE A 1 94 ? -8.941 0.808 17.642 1.00 90.06 94 ILE A N 1
ATOM 734 C CA . ILE A 1 94 ? -9.205 0.709 19.086 1.00 90.06 94 ILE A CA 1
ATOM 735 C C . ILE A 1 94 ? -8.014 1.253 19.880 1.00 90.06 94 ILE A C 1
ATOM 737 O O . ILE A 1 94 ? -8.213 2.063 20.782 1.00 90.06 94 ILE A O 1
ATOM 741 N N . TRP A 1 95 ? -6.788 0.850 19.538 1.00 90.62 95 TRP A N 1
ATOM 742 C CA . TRP A 1 95 ? -5.584 1.253 20.270 1.00 90.62 95 TRP A CA 1
ATOM 743 C C . TRP A 1 95 ? -5.221 2.726 20.087 1.00 90.62 95 TRP A C 1
ATOM 745 O O . TRP A 1 95 ? -4.710 3.333 21.026 1.00 90.62 95 TRP A O 1
ATOM 755 N N . ASN A 1 96 ? -5.565 3.326 18.946 1.00 88.38 96 ASN A N 1
ATOM 756 C CA . ASN A 1 96 ? -5.459 4.774 18.752 1.00 88.38 96 ASN A CA 1
ATOM 757 C C . ASN A 1 96 ? -6.421 5.553 19.663 1.00 88.38 96 ASN A C 1
ATOM 759 O O . ASN A 1 96 ? -6.072 6.626 20.150 1.00 88.38 96 ASN A O 1
ATOM 763 N N . LYS A 1 97 ? -7.623 5.023 19.920 1.00 88.56 97 LYS A N 1
ATOM 764 C CA . LYS A 1 97 ? -8.612 5.656 20.815 1.00 88.56 97 LYS A CA 1
ATOM 765 C C . LYS A 1 97 ? -8.363 5.342 22.291 1.00 88.56 97 LYS A C 1
ATOM 767 O O . LYS A 1 97 ? -8.679 6.142 23.173 1.00 88.56 97 LYS A O 1
ATOM 772 N N . CYS A 1 98 ? -7.830 4.160 22.575 1.00 89.75 98 CYS A N 1
ATOM 773 C CA . CYS A 1 98 ? -7.626 3.644 23.915 1.00 89.75 98 CYS A CA 1
ATOM 774 C C . CYS A 1 98 ? -6.326 2.842 23.970 1.00 89.75 98 CYS A C 1
ATOM 776 O O . CYS A 1 98 ? -6.290 1.696 23.538 1.00 89.75 98 CYS A O 1
ATOM 778 N N . SER A 1 99 ? -5.265 3.427 24.528 1.00 86.12 99 SER A N 1
ATOM 779 C CA . SER A 1 99 ? -3.964 2.759 24.597 1.00 86.12 99 SER A CA 1
ATOM 780 C C . SER A 1 99 ? -4.040 1.440 25.369 1.00 86.12 99 SER A C 1
ATOM 782 O O . SER A 1 99 ? -4.644 1.356 26.440 1.00 86.12 99 SER A O 1
ATOM 784 N N . LYS A 1 100 ? -3.375 0.417 24.826 1.00 86.06 100 LYS A N 1
ATOM 785 C CA . LYS A 1 100 ? -3.234 -0.905 25.446 1.00 86.06 100 LYS A CA 1
ATOM 786 C C . LYS A 1 100 ? -2.414 -0.863 26.740 1.00 86.06 100 LYS A C 1
ATOM 788 O O . LYS A 1 100 ? -2.643 -1.667 27.635 1.00 86.06 100 LYS A O 1
ATOM 793 N N . GLU A 1 101 ? -1.474 0.072 26.825 1.00 89.00 101 GLU A N 1
ATOM 794 C CA . GLU A 1 101 ? -0.523 0.175 27.937 1.00 89.00 101 GLU A CA 1
ATOM 795 C C . GLU A 1 101 ? -1.124 0.897 29.153 1.00 89.00 101 GLU A C 1
ATOM 797 O O . GLU A 1 101 ? -0.576 0.848 30.252 1.00 89.00 101 GLU A O 1
ATOM 802 N N . THR A 1 102 ? -2.264 1.574 28.979 1.00 87.50 102 THR A N 1
ATOM 803 C CA . THR A 1 102 ? -2.923 2.318 30.055 1.00 87.50 102 THR A CA 1
ATOM 804 C C . THR A 1 102 ? -4.104 1.534 30.614 1.00 87.50 102 THR A C 1
ATOM 806 O O . THR A 1 102 ? -5.011 1.199 29.847 1.00 87.50 102 THR A O 1
ATOM 809 N N . PRO A 1 103 ? -4.170 1.284 31.934 1.00 85.56 103 PRO A N 1
ATOM 810 C CA . PRO A 1 103 ? -5.363 0.698 32.524 1.00 85.56 103 PRO A CA 1
ATOM 811 C C . PRO A 1 103 ? -6.542 1.666 32.371 1.00 85.56 103 PRO A C 1
ATOM 813 O O . PRO A 1 103 ? -6.472 2.835 32.754 1.00 85.56 103 PRO A O 1
ATOM 816 N N . VAL A 1 104 ? -7.642 1.174 31.805 1.00 89.50 104 VAL A N 1
ATOM 817 C CA . VAL A 1 104 ? -8.877 1.937 31.589 1.00 89.50 104 VAL A CA 1
ATOM 818 C C . VAL A 1 104 ? -10.074 1.217 32.195 1.00 89.50 104 VAL A C 1
ATOM 820 O O . VAL A 1 104 ? -10.078 0.000 32.363 1.00 89.50 104 VAL A O 1
ATOM 823 N N . THR A 1 105 ? -11.130 1.968 32.503 1.00 93.25 105 THR A N 1
ATOM 824 C CA . THR A 1 105 ? -12.395 1.378 32.949 1.00 93.25 105 THR A CA 1
ATOM 825 C C . THR A 1 105 ? -13.101 0.664 31.795 1.00 93.25 105 THR A C 1
ATOM 827 O O . THR A 1 105 ? -13.029 1.096 30.641 1.00 93.25 105 THR A O 1
ATOM 830 N N . LEU A 1 106 ? -13.868 -0.387 32.114 1.00 93.06 106 LEU A N 1
ATOM 831 C CA . LEU A 1 106 ? -14.662 -1.137 31.131 1.00 93.06 106 LEU A CA 1
ATOM 832 C C . LEU A 1 106 ? -15.578 -0.219 30.304 1.00 93.06 106 LEU A C 1
ATOM 834 O O . LEU A 1 106 ? -15.724 -0.397 29.096 1.00 93.06 106 LEU A O 1
ATOM 838 N N . ARG A 1 107 ? -16.148 0.810 30.944 1.00 94.44 107 ARG A N 1
ATOM 839 C CA . ARG A 1 107 ? -17.000 1.808 30.286 1.00 94.44 107 ARG A CA 1
ATOM 840 C C . ARG A 1 107 ? -16.253 2.566 29.188 1.00 94.44 107 ARG A C 1
ATOM 842 O O . ARG A 1 107 ? -16.783 2.709 28.092 1.00 94.44 107 ARG A O 1
ATOM 849 N N . ARG A 1 108 ? -15.028 3.028 29.461 1.00 92.25 108 ARG A N 1
ATOM 850 C CA . ARG A 1 108 ? -14.213 3.758 28.479 1.00 92.25 108 ARG A CA 1
ATOM 851 C C . ARG A 1 108 ? -13.803 2.859 27.314 1.00 92.25 108 ARG A C 1
ATOM 853 O O . ARG A 1 108 ? -13.911 3.282 26.167 1.00 92.25 108 ARG A O 1
ATOM 860 N N . LEU A 1 109 ? -13.403 1.620 27.604 1.00 93.31 109 LEU A N 1
ATOM 861 C CA . LEU A 1 109 ? -13.063 0.638 26.574 1.00 93.31 109 LEU A CA 1
ATOM 862 C C . LEU A 1 109 ? -14.263 0.338 25.663 1.00 93.31 109 LEU A C 1
ATOM 864 O O . LEU A 1 109 ? -14.119 0.325 24.447 1.00 93.31 109 LEU A O 1
ATOM 868 N N . THR A 1 110 ? -15.454 0.167 26.242 1.00 94.00 110 THR A N 1
ATOM 869 C CA . THR A 1 110 ? -16.687 -0.108 25.485 1.00 94.00 110 THR A CA 1
ATOM 870 C C . THR A 1 110 ? -17.011 1.029 24.516 1.00 94.00 110 THR A C 1
ATOM 872 O O . THR A 1 110 ? -17.275 0.772 23.346 1.00 94.00 110 THR A O 1
ATOM 875 N N . ILE A 1 111 ? -16.922 2.285 24.970 1.00 93.81 111 ILE A N 1
ATOM 876 C CA . ILE A 1 111 ? -17.148 3.460 24.113 1.00 93.81 111 ILE A CA 1
ATOM 877 C C . ILE A 1 111 ? -16.135 3.489 22.962 1.00 93.81 111 ILE A C 1
ATOM 879 O O . ILE A 1 111 ? -16.533 3.659 21.814 1.00 93.81 111 ILE A O 1
ATOM 883 N N . ALA A 1 112 ? -14.848 3.273 23.249 1.00 92.38 112 ALA A N 1
ATOM 884 C CA . ALA A 1 112 ? -13.800 3.266 22.229 1.00 92.38 112 ALA A CA 1
ATOM 885 C C . ALA A 1 112 ? -14.002 2.156 21.183 1.00 92.38 112 ALA A C 1
ATOM 887 O O . ALA A 1 112 ? -13.771 2.384 19.998 1.00 92.38 112 ALA A O 1
ATOM 888 N N . VAL A 1 113 ? -14.461 0.971 21.602 1.00 93.06 113 VAL A N 1
ATOM 889 C CA . VAL A 1 113 ? -14.782 -0.138 20.691 1.00 93.06 113 VAL A CA 1
ATOM 890 C C . VAL A 1 113 ? -15.999 0.193 19.828 1.00 93.06 113 VAL A C 1
ATOM 892 O O . VAL A 1 113 ? -15.937 0.003 18.617 1.00 93.06 113 VAL A O 1
ATOM 895 N N . CYS A 1 114 ? -17.083 0.718 20.408 1.00 92.44 114 CYS A N 1
ATOM 896 C CA . CYS A 1 114 ? -18.260 1.136 19.639 1.00 92.44 114 CYS A CA 1
ATOM 897 C C . CYS A 1 114 ? -17.906 2.208 18.600 1.00 92.44 114 CYS A C 1
ATOM 899 O O . CYS A 1 114 ? -18.312 2.101 17.446 1.00 92.44 114 CYS A O 1
ATOM 901 N N . ASP A 1 115 ? -17.104 3.197 18.991 1.00 90.75 115 ASP A N 1
ATOM 902 C CA . ASP A 1 115 ? -16.639 4.255 18.096 1.00 90.75 115 ASP A CA 1
ATOM 903 C C . ASP A 1 115 ? -15.732 3.701 16.982 1.00 90.75 115 ASP A C 1
ATOM 905 O O . ASP A 1 115 ? -15.916 4.017 15.810 1.00 90.75 115 ASP A O 1
ATOM 909 N N . ALA A 1 116 ? -14.822 2.776 17.310 1.00 89.75 116 ALA A N 1
ATOM 910 C CA . ALA A 1 116 ? -13.991 2.088 16.321 1.00 89.75 116 ALA A CA 1
ATOM 911 C C . ALA A 1 116 ? -14.811 1.254 15.320 1.00 89.75 116 ALA A C 1
ATOM 913 O O . ALA A 1 116 ? -14.462 1.195 14.142 1.00 89.75 116 ALA A O 1
ATOM 914 N N . VAL A 1 117 ? -15.904 0.616 15.760 1.00 89.19 117 VAL A N 1
ATOM 915 C CA . VAL A 1 117 ? -16.827 -0.112 14.870 1.00 89.19 117 VAL A CA 1
ATOM 916 C C . VAL A 1 117 ? -17.531 0.856 13.922 1.00 89.19 117 VAL A C 1
ATOM 918 O O . VAL A 1 117 ? -17.625 0.570 12.727 1.00 89.19 117 VAL A O 1
ATOM 921 N N . CYS A 1 118 ? -18.011 1.994 14.427 1.00 88.25 118 CYS A N 1
ATOM 922 C CA . CYS A 1 118 ? -18.631 3.023 13.596 1.00 88.25 118 CYS A CA 1
ATOM 923 C C . CYS A 1 118 ? -17.644 3.558 12.551 1.00 88.25 118 CYS A C 1
ATOM 925 O O . CYS A 1 118 ? -17.966 3.591 11.366 1.00 88.25 118 CYS A O 1
ATOM 927 N N . GLU A 1 119 ? -16.427 3.895 12.971 1.00 85.56 119 GLU A N 1
ATOM 928 C CA . GLU A 1 119 ? -15.373 4.416 12.102 1.00 85.56 119 GLU A CA 1
ATOM 929 C C . GLU A 1 119 ? -14.940 3.409 11.029 1.00 85.56 119 GLU A C 1
ATOM 931 O O . GLU A 1 119 ? -14.804 3.770 9.862 1.00 85.56 119 GLU A O 1
ATOM 936 N N . LEU A 1 120 ? -14.790 2.129 11.383 1.00 82.31 120 LEU A N 1
ATOM 937 C CA . LEU A 1 120 ? -14.390 1.095 10.427 1.00 82.31 120 LEU A CA 1
ATOM 938 C C . LEU A 1 120 ? -15.466 0.836 9.358 1.00 82.31 120 LEU A C 1
ATOM 940 O O . LEU A 1 120 ? -15.132 0.538 8.212 1.00 82.31 120 LEU A O 1
ATOM 944 N N . ASN A 1 121 ? -16.748 0.920 9.726 1.00 82.88 121 ASN A N 1
ATOM 945 C CA . ASN A 1 121 ? -17.853 0.619 8.812 1.00 82.88 121 ASN A CA 1
ATOM 946 C C . ASN A 1 121 ? -18.313 1.830 7.989 1.00 82.88 121 ASN A C 1
ATOM 948 O O . ASN A 1 121 ? -18.682 1.663 6.827 1.00 82.88 121 ASN A O 1
ATOM 952 N N . PHE A 1 122 ? -18.305 3.029 8.574 1.00 81.62 122 PHE A N 1
ATOM 953 C CA . PHE A 1 122 ? -18.869 4.238 7.963 1.00 81.62 122 PHE A CA 1
ATOM 954 C C . PHE A 1 122 ? -17.820 5.305 7.610 1.00 81.62 122 PHE A C 1
ATOM 956 O O . PHE A 1 122 ? -18.155 6.264 6.915 1.00 81.62 122 PHE A O 1
ATOM 963 N N . GLY A 1 123 ? -16.563 5.130 8.033 1.00 67.38 123 GLY A N 1
ATOM 964 C CA . GLY A 1 123 ? -15.494 6.120 7.886 1.00 67.38 123 GLY A CA 1
ATOM 965 C C . GLY A 1 123 ? -15.597 7.267 8.898 1.00 67.38 123 GLY A C 1
ATOM 966 O O . GLY A 1 123 ? -16.639 7.492 9.516 1.00 67.38 123 GLY A O 1
ATOM 967 N N . THR A 1 124 ? -14.512 8.022 9.072 1.00 59.69 124 THR A N 1
ATOM 968 C CA . THR A 1 124 ? -14.533 9.287 9.816 1.00 59.69 124 THR A CA 1
ATOM 969 C C . THR A 1 124 ? -15.079 10.412 8.939 1.00 59.69 124 THR A C 1
ATOM 971 O O . THR A 1 124 ? -14.665 10.597 7.794 1.00 59.69 124 THR A O 1
ATOM 974 N N . LYS A 1 125 ? -15.985 11.230 9.488 1.00 52.56 125 LYS A N 1
ATOM 975 C CA . LYS A 1 125 ? -16.166 12.595 8.983 1.00 52.56 125 LYS A CA 1
ATOM 976 C C . LYS A 1 125 ? -15.013 13.408 9.561 1.00 52.56 125 LYS A C 1
ATOM 978 O O . LYS A 1 125 ? -14.956 13.569 10.776 1.00 52.56 125 LYS A O 1
ATOM 983 N N . ASN A 1 126 ? -14.077 13.838 8.717 1.00 41.91 126 ASN A N 1
ATOM 984 C CA . ASN A 1 126 ? -13.006 14.744 9.132 1.00 41.91 126 ASN A CA 1
ATOM 985 C C . ASN A 1 126 ? -13.645 15.974 9.802 1.00 41.91 126 ASN A C 1
ATOM 987 O O . ASN A 1 126 ? -14.463 16.646 9.171 1.00 41.91 126 ASN A O 1
ATOM 991 N N . HIS A 1 127 ? -13.317 16.198 11.074 1.00 33.69 127 HIS A N 1
ATOM 992 C CA . HIS A 1 127 ? -13.687 17.377 11.856 1.00 33.69 127 HIS A CA 1
ATOM 993 C C . HIS A 1 127 ? -12.472 18.282 12.005 1.00 33.69 127 HIS A C 1
ATOM 995 O O . HIS A 1 127 ? -11.370 17.728 12.225 1.00 33.69 127 HIS A O 1
#

Radius of gyration: 21.57 Å; chains: 1; bounding box: 41×38×58 Å

Organism: Trichonephila clavipes (NCBI:txid2585209)

Foldseek 3Di:
DDPVVVVQVVVPVPPDPPPQVPRCAACSHPPQCRNCVNVVHDGDDVVVVDPDDDDPVVCVVCVVVVVVCVDPVNVVVCVVVCDPDVPVQLVVQLCVQPPPVDDDDPVSSVVSSVVSVCCVVPNDPDD

pLDDT: mean 75.07, std 17.7, range [33.16, 94.44]